Protein AF-A0A916T185-F1 (afdb_monomer_lite)

Foldseek 3Di:
DDDDDDPPDPPPPDDDDDPVVVVVVVVVVCVVVVCPDDDPDPCPPDDPVRVVVCVVCVVVVHDD

Radius of gyration: 19.44 Å; chains: 1; bounding box: 42×50×32 Å

Secondary structure (DSSP, 8-state):
-------------SPP--HHHHHHHHHHHHHHH---SPPPP------HHHHHHHHHHHHTT---

Sequence (64 aa):
MKAQGIMVSPISNRKAIPLAEFAADIERRRQETGITELPRNNGTRRTPSKLAMLNALDKLGAKW

Organism: NCBI:txid1779358

Structure (mmCIF, N/CA/C/O backbone):
data_AF-A0A916T185-F1
#
_entry.id   AF-A0A916T185-F1
#
loop_
_atom_site.group_PDB
_atom_site.id
_atom_site.type_symbol
_atom_site.label_atom_id
_atom_site.label_alt_id
_atom_site.label_comp_id
_atom_site.label_asym_id
_atom_site.label_entity_id
_atom_site.label_seq_id
_atom_site.pdbx_PDB_ins_code
_atom_site.Cartn_x
_atom_site.Cartn_y
_atom_site.Cartn_z
_atom_site.occupancy
_atom_site.B_iso_or_equiv
_atom_site.auth_seq_id
_atom_site.auth_comp_id
_atom_site.auth_asym_id
_atom_site.auth_atom_id
_atom_site.pdbx_PDB_model_num
ATOM 1 N N . MET A 1 1 ? 4.765 32.812 -23.897 1.00 39.69 1 MET A N 1
ATOM 2 C CA . MET A 1 1 ? 4.466 31.366 -23.794 1.00 39.69 1 MET A CA 1
ATOM 3 C C . MET A 1 1 ? 5.286 30.793 -22.643 1.00 39.69 1 MET A C 1
ATOM 5 O O . MET A 1 1 ? 6.501 30.920 -22.682 1.00 39.69 1 MET A O 1
ATOM 9 N N . LYS A 1 2 ? 4.657 30.273 -21.579 1.00 36.84 2 LYS A N 1
ATOM 10 C CA . LYS A 1 2 ? 5.375 29.651 -20.448 1.00 36.84 2 LYS A CA 1
ATOM 11 C C . LYS A 1 2 ? 5.650 28.184 -20.789 1.00 36.84 2 LYS A C 1
ATOM 13 O O . LYS A 1 2 ? 4.705 27.433 -21.011 1.00 36.84 2 LYS A O 1
ATOM 18 N N . ALA A 1 3 ? 6.923 27.797 -20.847 1.00 39.84 3 ALA A N 1
ATOM 19 C CA . ALA A 1 3 ? 7.323 26.401 -20.976 1.00 39.84 3 ALA A CA 1
ATOM 20 C C . ALA A 1 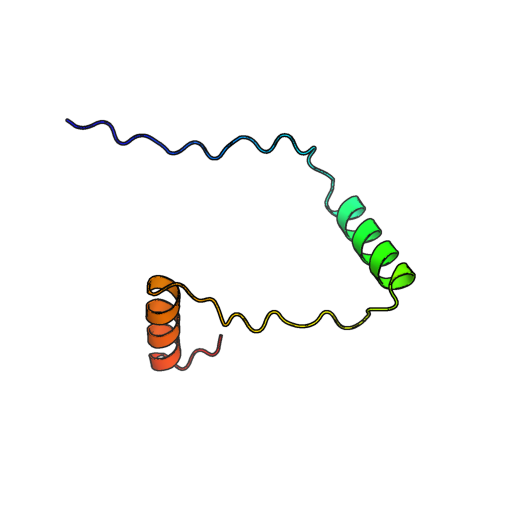3 ? 6.961 25.661 -19.680 1.00 39.84 3 ALA A C 1
ATOM 22 O O . ALA A 1 3 ? 7.396 26.041 -18.593 1.00 39.84 3 ALA A O 1
ATOM 23 N N . GLN A 1 4 ? 6.116 24.641 -19.798 1.00 46.94 4 GLN A N 1
ATOM 24 C CA . GLN A 1 4 ? 5.786 23.743 -18.700 1.00 46.94 4 GLN A CA 1
ATOM 25 C C . GLN A 1 4 ? 6.986 22.817 -18.482 1.00 46.94 4 GLN A C 1
ATOM 27 O O . GLN A 1 4 ? 7.343 22.039 -19.364 1.00 46.94 4 GLN A O 1
ATOM 32 N N . GLY A 1 5 ? 7.643 22.950 -17.329 1.00 43.53 5 GLY A N 1
ATOM 33 C CA . GLY A 1 5 ? 8.731 22.068 -16.926 1.00 43.53 5 GLY A CA 1
ATOM 34 C C . GLY A 1 5 ? 8.195 20.660 -16.701 1.00 43.53 5 GLY A C 1
ATOM 35 O O . GLY A 1 5 ? 7.433 20.421 -15.766 1.00 43.53 5 GLY A O 1
ATOM 36 N N . ILE A 1 6 ? 8.585 19.733 -17.570 1.00 54.91 6 ILE A N 1
ATOM 37 C CA . ILE A 1 6 ? 8.377 18.300 -17.381 1.00 54.91 6 ILE A CA 1
ATOM 38 C C . ILE A 1 6 ? 9.146 17.914 -16.113 1.00 54.91 6 ILE A C 1
ATOM 40 O O . ILE A 1 6 ? 10.375 17.962 -16.096 1.00 54.91 6 ILE A O 1
ATOM 4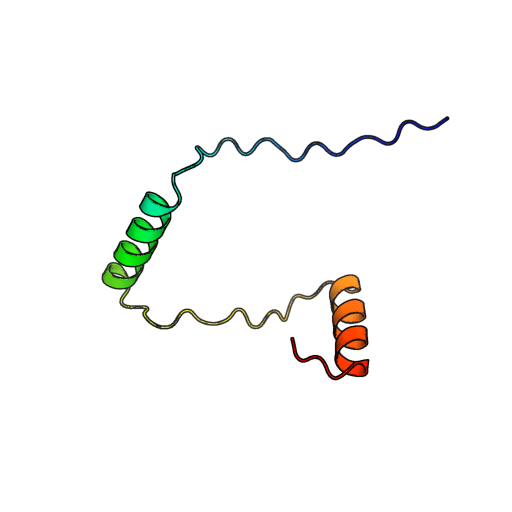4 N N . MET A 1 7 ? 8.437 17.568 -15.034 1.00 51.72 7 MET A N 1
ATOM 45 C CA . MET A 1 7 ? 9.067 16.978 -13.854 1.00 51.72 7 MET A CA 1
ATOM 46 C C . MET A 1 7 ? 9.599 15.595 -14.234 1.00 51.72 7 MET A C 1
ATOM 48 O O . MET A 1 7 ? 8.876 14.600 -14.203 1.00 51.72 7 MET A O 1
ATOM 52 N N . VAL A 1 8 ? 10.870 15.541 -14.621 1.00 54.34 8 VAL A N 1
ATOM 53 C CA . VAL A 1 8 ? 11.618 14.294 -14.757 1.00 54.34 8 VAL A CA 1
ATOM 54 C C . VAL A 1 8 ? 11.687 13.685 -13.361 1.00 54.34 8 VAL A C 1
ATOM 56 O O . VAL A 1 8 ? 12.332 14.228 -12.465 1.00 54.34 8 VAL A O 1
ATOM 59 N N . SER A 1 9 ? 10.963 12.586 -13.144 1.00 60.25 9 SER A N 1
ATOM 60 C CA . SER A 1 9 ? 11.116 11.801 -11.918 1.00 60.25 9 SER A CA 1
ATOM 61 C C . SER A 1 9 ? 12.588 11.395 -11.787 1.00 60.25 9 SER A C 1
ATOM 63 O O . SER A 1 9 ? 13.183 11.023 -12.802 1.00 60.25 9 SER A O 1
ATOM 65 N N . PRO A 1 10 ? 13.204 11.469 -10.591 1.00 64.31 10 PRO A N 1
ATOM 66 C CA . PRO A 1 10 ? 14.602 11.099 -10.437 1.00 64.31 10 PRO A CA 1
ATOM 67 C C . PRO A 1 10 ? 14.771 9.659 -10.916 1.00 64.31 10 PRO A C 1
ATOM 69 O O . PRO A 1 10 ? 14.073 8.759 -10.440 1.00 64.31 10 PRO A O 1
ATOM 72 N N . ILE A 1 11 ? 15.667 9.462 -11.887 1.00 65.31 11 ILE A N 1
ATOM 73 C CA . ILE A 1 11 ? 16.064 8.140 -12.368 1.00 65.31 11 ILE A CA 1
ATOM 74 C C . ILE A 1 11 ? 16.450 7.345 -11.126 1.00 65.31 11 ILE A C 1
ATOM 76 O O . ILE A 1 11 ? 17.396 7.689 -10.416 1.00 65.31 11 ILE A O 1
ATOM 80 N N . SER A 1 12 ? 15.651 6.332 -10.800 1.00 66.06 12 SER A N 1
ATOM 81 C CA . SER A 1 12 ? 15.929 5.499 -9.644 1.00 66.06 12 SER A CA 1
ATOM 82 C C . SER A 1 12 ? 17.255 4.801 -9.910 1.00 66.06 12 SER A C 1
ATOM 84 O O . SER A 1 12 ? 17.346 4.008 -10.840 1.00 66.06 12 SER A O 1
ATOM 86 N N . ASN A 1 13 ? 18.280 5.064 -9.099 1.00 69.62 13 ASN A N 1
ATOM 87 C CA . ASN A 1 13 ? 19.592 4.414 -9.221 1.00 69.62 13 ASN A CA 1
ATOM 88 C C . ASN A 1 13 ? 19.555 2.926 -8.787 1.00 69.62 13 ASN A C 1
ATOM 90 O O . ASN A 1 13 ? 20.561 2.340 -8.395 1.00 69.62 13 ASN A O 1
ATOM 94 N N . ARG A 1 14 ? 18.359 2.324 -8.774 1.00 78.56 14 ARG A N 1
ATOM 95 C CA . ARG A 1 14 ? 18.114 0.930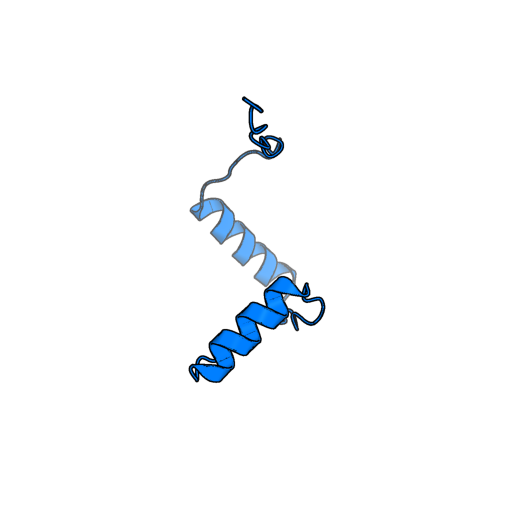 -8.420 1.00 78.56 14 ARG A CA 1
ATOM 96 C C . ARG A 1 14 ? 18.179 0.110 -9.695 1.00 78.56 14 ARG A C 1
ATOM 98 O O . ARG A 1 14 ? 17.508 0.430 -10.674 1.00 78.56 14 ARG A O 1
ATOM 105 N N . LYS A 1 15 ? 18.957 -0.967 -9.667 1.00 82.69 15 LYS A N 1
ATOM 106 C CA . LYS A 1 15 ? 18.971 -1.937 -10.761 1.00 82.69 15 LYS A CA 1
ATOM 107 C C . LYS A 1 15 ? 17.578 -2.552 -10.888 1.00 82.69 15 LYS A C 1
ATOM 109 O O . LYS A 1 15 ? 17.014 -3.007 -9.892 1.00 82.69 15 LYS A O 1
ATOM 114 N N . ALA A 1 16 ? 17.027 -2.531 -12.097 1.00 87.88 16 ALA A N 1
ATOM 115 C CA . ALA A 1 16 ? 15.829 -3.299 -12.398 1.00 87.88 16 ALA A CA 1
ATOM 116 C C . ALA A 1 16 ? 16.155 -4.793 -12.263 1.00 87.88 16 ALA A C 1
ATOM 118 O O . ALA A 1 16 ? 17.250 -5.215 -12.635 1.00 87.88 16 ALA A O 1
ATOM 119 N N . ILE A 1 17 ? 15.211 -5.570 -11.735 1.00 93.81 17 ILE A N 1
ATOM 120 C CA . ILE A 1 17 ? 15.317 -7.029 -11.651 1.00 93.81 17 ILE A CA 1
ATOM 121 C C . ILE A 1 17 ? 14.221 -7.675 -12.507 1.00 93.81 17 ILE A C 1
ATOM 123 O O . ILE A 1 17 ? 13.131 -7.101 -12.627 1.00 93.81 17 ILE A O 1
ATOM 127 N N . PRO A 1 18 ? 14.472 -8.850 -13.102 1.00 95.69 18 PRO A N 1
ATOM 128 C CA . PRO A 1 18 ? 13.440 -9.646 -13.749 1.00 95.69 18 PRO A CA 1
ATOM 129 C C . PRO A 1 18 ? 12.287 -9.985 -12.797 1.00 95.69 18 PRO A C 1
ATOM 131 O O . PRO A 1 18 ? 12.481 -10.235 -11.607 1.00 95.69 18 PRO A O 1
ATOM 134 N N . LEU A 1 19 ? 11.070 -10.065 -13.340 1.00 93.50 19 LEU A N 1
ATOM 135 C CA . LEU A 1 19 ? 9.871 -10.368 -12.552 1.00 93.50 19 LEU A CA 1
ATOM 136 C C . LEU A 1 19 ? 9.949 -11.738 -11.857 1.00 93.50 19 LEU A C 1
ATOM 138 O O . LEU A 1 19 ? 9.480 -11.884 -10.731 1.00 93.50 19 LEU A O 1
ATOM 142 N N . ALA A 1 20 ? 10.563 -12.727 -12.509 1.00 96.56 20 ALA A N 1
ATOM 143 C CA . ALA A 1 20 ? 10.750 -14.062 -11.944 1.00 96.56 20 ALA A CA 1
ATOM 144 C C . ALA A 1 20 ? 11.665 -14.044 -10.708 1.00 96.56 20 ALA A C 1
ATOM 146 O O . ALA A 1 20 ? 11.350 -14.675 -9.701 1.00 96.56 20 ALA A O 1
ATOM 147 N N . GLU A 1 21 ? 12.755 -13.271 -10.755 1.00 96.62 21 GLU A N 1
ATOM 148 C CA . GLU A 1 21 ? 13.663 -13.104 -9.614 1.00 96.62 21 GLU A CA 1
ATOM 149 C C . GLU A 1 21 ? 12.964 -12.403 -8.450 1.00 96.62 21 GLU A C 1
ATOM 151 O O . GLU A 1 21 ? 13.081 -12.822 -7.300 1.00 96.62 21 GLU A O 1
ATOM 156 N N . PHE A 1 22 ? 12.167 -11.376 -8.751 1.00 94.50 22 PHE A N 1
ATOM 157 C CA . PHE A 1 22 ? 11.360 -10.698 -7.743 1.00 94.50 22 PHE A CA 1
ATOM 158 C C . PHE A 1 22 ? 10.357 -11.642 -7.062 1.00 94.50 22 PHE A C 1
ATOM 160 O O . PHE A 1 22 ? 10.215 -11.615 -5.840 1.00 94.50 22 PHE A O 1
ATOM 167 N N . ALA A 1 23 ? 9.679 -12.495 -7.834 1.00 94.81 23 ALA A N 1
ATOM 168 C CA . ALA A 1 23 ? 8.724 -13.461 -7.299 1.00 94.81 23 ALA A CA 1
ATOM 169 C C . ALA A 1 23 ? 9.401 -14.493 -6.380 1.00 94.81 23 ALA A C 1
ATOM 171 O O . ALA A 1 23 ? 8.893 -14.768 -5.292 1.00 94.81 23 ALA A O 1
ATOM 172 N N . ALA A 1 24 ? 10.567 -15.009 -6.781 1.00 95.81 24 ALA A N 1
ATOM 173 C CA . ALA A 1 24 ? 11.351 -15.931 -5.961 1.00 95.81 24 ALA A CA 1
ATOM 174 C C . ALA A 1 24 ? 11.793 -15.285 -4.637 1.00 95.81 24 ALA A C 1
ATOM 176 O O . ALA A 1 24 ? 11.716 -15.910 -3.580 1.00 95.81 24 ALA A O 1
ATOM 177 N N . ASP A 1 25 ? 12.199 -14.013 -4.675 1.00 94.50 25 ASP A N 1
ATOM 178 C CA . ASP A 1 25 ? 12.604 -13.283 -3.476 1.00 94.50 25 ASP A CA 1
ATOM 179 C C . ASP A 1 25 ? 11.429 -13.015 -2.518 1.00 94.50 25 ASP A C 1
ATOM 181 O O . ASP A 1 25 ? 11.597 -13.101 -1.301 1.00 94.50 25 ASP A O 1
ATOM 185 N N . ILE A 1 26 ? 10.220 -12.751 -3.032 1.00 91.50 26 ILE A N 1
ATOM 186 C CA . ILE A 1 26 ? 9.008 -12.666 -2.196 1.00 91.50 26 ILE A CA 1
ATOM 187 C C . ILE A 1 26 ? 8.760 -13.989 -1.475 1.00 91.50 26 ILE A C 1
ATOM 189 O O . ILE A 1 26 ? 8.498 -13.982 -0.271 1.00 91.50 26 ILE A O 1
ATOM 193 N N . GLU A 1 27 ? 8.835 -15.111 -2.190 1.00 92.19 27 GLU A N 1
ATOM 194 C CA . GLU A 1 27 ? 8.546 -16.418 -1.603 1.00 92.19 27 GLU A CA 1
ATOM 195 C C . GLU A 1 27 ? 9.579 -16.791 -0.539 1.00 92.19 27 GLU A C 1
ATOM 197 O O . GLU A 1 27 ? 9.209 -17.159 0.574 1.00 92.19 27 GLU A O 1
ATOM 202 N N . ARG A 1 28 ? 10.869 -16.556 -0.810 1.00 94.75 28 ARG A N 1
ATOM 203 C CA . ARG A 1 28 ? 11.939 -16.694 0.188 1.00 94.75 28 ARG A CA 1
ATOM 204 C C . ARG A 1 28 ? 11.631 -15.899 1.463 1.00 94.75 28 ARG A C 1
ATOM 206 O O . ARG A 1 28 ? 11.696 -16.443 2.562 1.00 94.75 28 ARG A O 1
ATOM 213 N N . ARG A 1 29 ? 11.243 -14.626 1.330 1.00 92.25 29 ARG A N 1
ATOM 214 C CA . ARG A 1 29 ? 10.923 -13.760 2.481 1.00 92.25 29 ARG A CA 1
ATOM 215 C C . ARG A 1 29 ? 9.693 -14.231 3.254 1.00 92.25 29 ARG A C 1
ATOM 217 O O . ARG A 1 29 ? 9.662 -14.091 4.476 1.00 92.25 29 ARG A O 1
ATOM 224 N N . ARG A 1 30 ? 8.677 -14.778 2.581 1.00 90.06 30 ARG A N 1
ATOM 225 C CA . ARG A 1 30 ? 7.509 -15.371 3.255 1.00 90.06 30 ARG A CA 1
ATOM 226 C C . ARG A 1 30 ? 7.925 -16.537 4.145 1.00 90.06 30 ARG A C 1
ATOM 228 O O . ARG A 1 30 ? 7.530 -16.563 5.305 1.00 90.06 30 ARG A O 1
ATOM 235 N N . GLN A 1 31 ? 8.768 -17.435 3.632 1.00 91.75 31 GLN A N 1
ATOM 236 C CA . GLN A 1 31 ? 9.269 -18.582 4.394 1.00 91.75 31 GLN A CA 1
ATOM 237 C C . GLN A 1 31 ? 10.140 -18.151 5.584 1.00 91.75 31 GLN A C 1
ATOM 239 O O . GLN A 1 31 ? 9.978 -18.669 6.683 1.00 91.75 31 GLN A O 1
ATOM 244 N N . GLU A 1 32 ? 11.017 -17.161 5.398 1.00 94.25 32 GLU A N 1
ATOM 245 C CA . GLU A 1 32 ? 11.888 -16.646 6.469 1.00 94.25 32 GLU A CA 1
ATOM 246 C C . GLU A 1 32 ? 11.127 -15.937 7.592 1.00 94.25 32 GLU A C 1
ATOM 248 O O . GLU A 1 32 ? 11.513 -16.021 8.755 1.00 94.25 32 GLU A O 1
ATOM 253 N N . THR A 1 33 ? 10.066 -15.206 7.250 1.00 90.19 33 THR A N 1
ATOM 254 C CA . THR A 1 33 ? 9.305 -14.408 8.223 1.00 90.19 33 THR A CA 1
ATOM 255 C C . THR A 1 33 ? 8.142 -15.169 8.850 1.00 90.19 33 THR A C 1
ATOM 257 O O . THR A 1 33 ? 7.627 -14.737 9.879 1.00 90.19 33 THR A O 1
ATOM 260 N N . GLY A 1 34 ? 7.686 -16.259 8.224 1.00 87.44 34 GLY A N 1
ATOM 261 C CA . GLY A 1 34 ? 6.463 -16.969 8.607 1.00 87.44 34 GLY A CA 1
ATOM 262 C C . GLY A 1 34 ? 5.180 -16.151 8.400 1.00 87.44 34 GLY A C 1
ATOM 263 O O . GLY A 1 34 ? 4.103 -16.582 8.808 1.00 87.44 34 GLY A O 1
ATOM 264 N N . ILE A 1 35 ? 5.271 -14.966 7.780 1.00 81.62 35 ILE A N 1
ATOM 265 C CA . ILE A 1 35 ? 4.126 -14.098 7.497 1.00 81.62 35 ILE A CA 1
ATOM 266 C C . ILE A 1 35 ? 3.503 -14.549 6.178 1.00 81.62 35 ILE A C 1
ATOM 268 O O . ILE A 1 35 ? 3.907 -14.132 5.091 1.00 81.62 35 ILE A O 1
ATOM 272 N N . THR A 1 36 ? 2.492 -15.402 6.284 1.00 79.25 36 THR A N 1
ATOM 273 C CA . THR A 1 36 ? 1.710 -15.872 5.133 1.00 79.25 36 THR A CA 1
ATOM 274 C C . THR A 1 36 ? 0.626 -14.865 4.737 1.00 79.25 36 THR A C 1
ATOM 276 O O . THR A 1 36 ? 0.359 -14.667 3.553 1.00 79.25 36 THR A O 1
ATOM 279 N N . GLU A 1 37 ? 0.049 -14.178 5.726 1.00 81.69 37 GLU A N 1
ATOM 280 C CA . GLU A 1 37 ? -0.983 -13.148 5.568 1.00 81.69 37 GLU A CA 1
ATOM 281 C C . GLU A 1 37 ? -0.365 -11.757 5.758 1.00 81.69 37 GLU A C 1
ATOM 283 O O . GLU A 1 37 ? -0.026 -11.341 6.868 1.00 81.69 37 GLU A O 1
ATOM 288 N N . LEU A 1 38 ? -0.196 -11.021 4.657 1.00 77.62 38 LEU A N 1
ATOM 289 C CA . LEU A 1 38 ? 0.285 -9.642 4.703 1.00 77.62 38 LEU A CA 1
ATOM 290 C C . LEU A 1 38 ? -0.821 -8.733 5.257 1.00 77.62 38 LEU A C 1
ATOM 292 O O . LEU A 1 38 ? -1.907 -8.682 4.671 1.00 77.62 38 LEU A O 1
ATOM 296 N N . PRO A 1 39 ? -0.560 -7.954 6.324 1.00 74.56 39 PRO A N 1
ATOM 297 C CA . PRO A 1 39 ? -1.552 -7.025 6.832 1.00 74.56 39 PRO A CA 1
ATOM 298 C C . PRO A 1 39 ? -1.898 -6.019 5.736 1.00 74.56 39 PRO A C 1
ATOM 300 O O . PRO A 1 39 ? -1.030 -5.340 5.177 1.00 74.56 39 PRO A O 1
ATOM 303 N N . ARG A 1 40 ? -3.190 -5.912 5.417 1.00 76.31 40 ARG A N 1
ATOM 304 C CA . ARG A 1 40 ? -3.657 -4.874 4.503 1.00 76.31 40 ARG A CA 1
ATOM 305 C C . ARG A 1 40 ? -3.363 -3.516 5.119 1.00 76.31 40 ARG A C 1
ATOM 307 O O . ARG A 1 40 ? -3.711 -3.244 6.267 1.00 76.31 40 ARG A O 1
ATOM 314 N N . ASN A 1 41 ? -2.741 -2.640 4.335 1.00 74.50 41 ASN A N 1
ATOM 315 C CA . ASN A 1 41 ? -2.622 -1.246 4.725 1.00 74.50 41 ASN A CA 1
ATOM 316 C C . ASN A 1 41 ? -4.039 -0.680 4.918 1.00 74.50 41 ASN A C 1
ATOM 318 O O . ASN A 1 41 ? -4.822 -0.649 3.972 1.00 74.50 41 ASN A O 1
ATOM 322 N N . ASN A 1 42 ? -4.344 -0.210 6.131 1.00 72.00 42 ASN A N 1
ATOM 323 C CA . ASN A 1 42 ? -5.635 0.396 6.480 1.00 72.00 42 ASN A CA 1
ATOM 324 C C . ASN A 1 42 ? -5.919 1.668 5.645 1.00 72.00 42 ASN A C 1
ATOM 326 O O . ASN A 1 42 ? -7.046 2.143 5.544 1.00 72.00 42 ASN A O 1
ATOM 330 N N . GLY A 1 43 ? -4.893 2.239 5.000 1.00 76.69 43 GLY A N 1
ATOM 331 C CA . GLY A 1 43 ? -5.066 3.290 3.999 1.00 76.69 43 GLY A CA 1
ATOM 332 C C . GLY A 1 43 ? -5.714 4.556 4.561 1.00 76.69 43 GLY A C 1
ATOM 333 O O . GLY A 1 43 ? -6.409 5.252 3.824 1.00 76.69 43 GLY A O 1
ATOM 334 N N . THR A 1 44 ? -5.512 4.836 5.853 1.00 78.75 44 THR A N 1
ATOM 335 C CA . THR A 1 44 ? -6.168 5.916 6.612 1.00 78.75 44 THR A CA 1
ATOM 336 C C . THR A 1 44 ? -5.535 7.285 6.382 1.00 78.75 44 THR A C 1
ATOM 338 O O . THR A 1 44 ? -6.201 8.308 6.506 1.00 78.75 44 THR A O 1
ATOM 341 N N . ARG A 1 45 ? -4.264 7.333 5.967 1.00 85.06 45 ARG A N 1
ATOM 342 C CA . ARG A 1 45 ? -3.585 8.573 5.559 1.00 85.06 45 ARG A CA 1
ATOM 343 C C . ARG A 1 45 ? -3.903 8.898 4.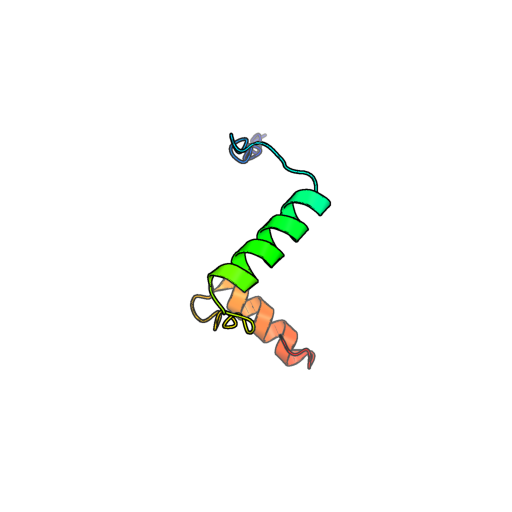100 1.00 85.06 45 ARG A C 1
ATOM 345 O O . ARG A 1 45 ? -3.099 8.646 3.204 1.00 85.06 45 ARG A O 1
ATOM 352 N N . ARG A 1 46 ? -5.112 9.407 3.856 1.00 88.06 46 ARG A N 1
ATOM 353 C CA . ARG A 1 46 ? -5.585 9.805 2.521 1.00 88.06 46 ARG A CA 1
ATOM 354 C C . ARG A 1 46 ? -5.391 11.303 2.321 1.00 88.06 46 ARG A C 1
ATOM 356 O O . ARG A 1 46 ? -5.674 12.093 3.215 1.00 88.06 46 ARG A O 1
ATOM 363 N N . THR A 1 47 ? -4.936 11.693 1.136 1.00 93.38 47 THR A N 1
ATOM 364 C CA . THR A 1 47 ? -4.958 13.101 0.727 1.00 93.38 47 THR A CA 1
ATOM 365 C C . THR A 1 47 ? -6.406 13.555 0.495 1.00 93.38 47 THR A C 1
ATOM 367 O O . THR A 1 47 ? -7.264 12.717 0.188 1.00 93.38 47 THR A O 1
ATOM 370 N N . PRO A 1 48 ? -6.694 14.868 0.552 1.00 94.62 48 PRO A N 1
ATOM 371 C CA . PRO A 1 48 ? -8.020 15.394 0.219 1.00 94.62 48 PRO A CA 1
ATOM 372 C C . PRO A 1 48 ? -8.504 14.971 -1.175 1.00 94.62 48 PRO A C 1
ATOM 374 O O . PRO A 1 48 ? -9.655 14.573 -1.340 1.00 94.62 48 PRO A O 1
ATOM 377 N N . SER A 1 49 ? -7.605 14.960 -2.166 1.00 94.25 49 SER A N 1
ATOM 378 C CA . SER A 1 49 ? -7.912 14.497 -3.526 1.00 94.25 49 SER A CA 1
ATOM 379 C C . SER A 1 49 ? -8.348 13.030 -3.567 1.00 94.25 49 SER A C 1
ATOM 381 O O . SER A 1 49 ? -9.316 12.688 -4.244 1.00 94.25 49 SER A O 1
ATOM 383 N N . LYS A 1 50 ? -7.682 12.158 -2.799 1.00 91.81 50 LYS A N 1
ATOM 384 C CA . LYS A 1 50 ? -8.030 10.737 -2.723 1.00 91.81 50 LYS A CA 1
ATOM 385 C C . LYS A 1 50 ? -9.374 10.520 -2.029 1.00 91.81 50 LYS A C 1
ATOM 387 O O . LYS A 1 50 ? -10.137 9.669 -2.468 1.00 91.81 50 LYS A O 1
ATOM 392 N N . LEU A 1 51 ? -9.687 11.289 -0.987 1.00 92.56 51 LEU A N 1
ATOM 393 C CA . LEU A 1 51 ? -11.002 11.238 -0.339 1.00 92.56 51 LEU A CA 1
ATOM 394 C C . LEU A 1 51 ? -12.121 11.662 -1.294 1.00 92.56 51 LEU A C 1
ATOM 396 O O . LEU A 1 51 ? -13.128 10.967 -1.388 1.00 92.56 51 LEU A O 1
ATOM 400 N N . ALA A 1 52 ? -11.925 12.747 -2.046 1.00 95.25 52 ALA A N 1
ATOM 401 C CA . ALA A 1 52 ? -12.903 13.208 -3.029 1.00 95.25 52 ALA A CA 1
ATOM 402 C C . ALA A 1 52 ? -13.191 12.141 -4.098 1.00 95.25 52 ALA A C 1
ATOM 404 O O . ALA A 1 52 ? -14.352 11.878 -4.408 1.00 95.25 52 ALA A O 1
ATOM 405 N N . MET A 1 53 ? -12.143 11.482 -4.604 1.00 94.06 53 MET A N 1
ATOM 406 C CA . MET A 1 53 ? -12.280 10.379 -5.556 1.00 94.06 53 MET A CA 1
ATOM 407 C C . MET A 1 53 ? -13.049 9.195 -4.958 1.00 94.06 53 MET A C 1
ATOM 409 O O . MET A 1 53 ? -13.985 8.702 -5.578 1.00 94.06 53 MET A O 1
ATOM 413 N N . LEU A 1 54 ? -12.690 8.752 -3.749 1.00 92.50 54 LEU A N 1
ATOM 414 C CA . LEU A 1 54 ? -13.362 7.623 -3.099 1.00 92.50 54 LEU A CA 1
ATOM 415 C C . LEU A 1 54 ? -14.839 7.923 -2.816 1.00 92.50 54 LEU A C 1
ATOM 417 O O . LEU A 1 54 ? -15.679 7.064 -3.043 1.00 92.50 54 LEU A O 1
ATOM 421 N N . ASN A 1 55 ? -15.173 9.154 -2.423 1.00 93.44 55 ASN A N 1
ATOM 422 C CA . ASN A 1 55 ? -16.564 9.576 -2.241 1.00 93.44 55 ASN A CA 1
ATOM 423 C C . ASN A 1 55 ? -17.350 9.592 -3.563 1.00 93.44 55 ASN A C 1
ATOM 425 O O . ASN A 1 55 ? -18.550 9.334 -3.569 1.00 93.44 55 ASN A O 1
ATOM 429 N N . ALA A 1 56 ? -16.703 9.917 -4.688 1.00 95.50 56 ALA A N 1
ATOM 430 C CA . ALA A 1 56 ? -17.337 9.836 -6.002 1.00 95.50 56 ALA A CA 1
ATOM 431 C C . ALA A 1 56 ? -17.604 8.379 -6.412 1.00 95.50 56 ALA A C 1
ATOM 433 O O . ALA A 1 56 ? -18.667 8.090 -6.949 1.00 95.50 56 ALA A O 1
ATOM 434 N N . LEU A 1 57 ? -16.675 7.466 -6.114 1.00 93.69 57 LEU A N 1
ATOM 435 C CA . LEU A 1 57 ? -16.842 6.031 -6.359 1.00 93.69 57 LEU A CA 1
ATOM 436 C C . LEU A 1 57 ? -17.946 5.417 -5.490 1.00 93.69 57 LEU A C 1
ATOM 438 O O . LEU A 1 57 ? -18.755 4.643 -5.995 1.00 93.69 57 LEU A O 1
ATOM 442 N N . ASP A 1 58 ? -18.032 5.815 -4.222 1.00 94.12 58 ASP A N 1
ATOM 443 C CA . ASP A 1 58 ? -19.071 5.345 -3.300 1.00 94.12 58 ASP A CA 1
ATOM 444 C C . ASP A 1 58 ? -20.478 5.749 -3.775 1.00 94.12 58 ASP A C 1
ATOM 446 O O . ASP A 1 58 ? -21.394 4.930 -3.8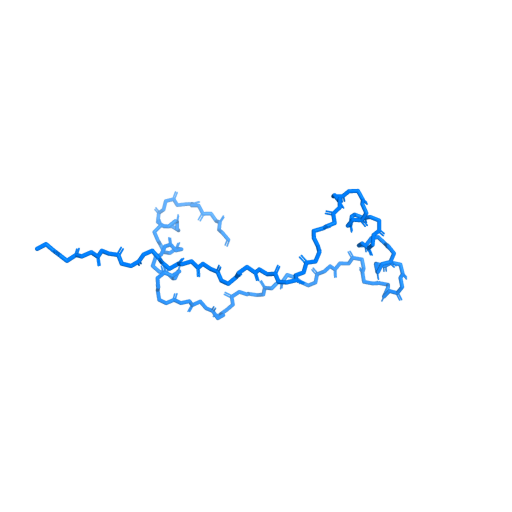06 1.00 94.12 58 ASP A O 1
ATOM 450 N N . LYS A 1 59 ? -20.632 6.975 -4.298 1.00 94.94 59 LYS A N 1
ATOM 451 C CA . LYS A 1 59 ? -21.881 7.428 -4.944 1.00 94.94 59 LYS A CA 1
ATOM 452 C C . LYS A 1 59 ? -22.272 6.607 -6.176 1.00 94.94 59 LYS A C 1
ATOM 454 O O . LYS A 1 59 ? -23.445 6.589 -6.537 1.00 94.94 59 LYS A O 1
ATOM 459 N N . LEU A 1 60 ? -21.309 5.953 -6.823 1.00 95.69 60 LEU A N 1
ATOM 460 C CA . LEU A 1 60 ? -21.528 5.047 -7.954 1.00 95.69 60 LEU A CA 1
ATOM 461 C C . LEU A 1 60 ? -21.749 3.590 -7.506 1.00 95.69 60 LEU A C 1
ATOM 463 O O . LEU A 1 60 ? -21.904 2.713 -8.352 1.00 95.69 60 LEU A O 1
ATOM 467 N N . GLY A 1 61 ? -21.748 3.312 -6.197 1.00 93.56 61 GLY A N 1
ATOM 468 C CA . GLY A 1 61 ? -21.886 1.966 -5.636 1.00 93.56 61 GLY A CA 1
ATOM 469 C C . GLY A 1 61 ? -20.627 1.101 -5.754 1.00 93.56 61 GLY A C 1
ATOM 470 O O . GLY A 1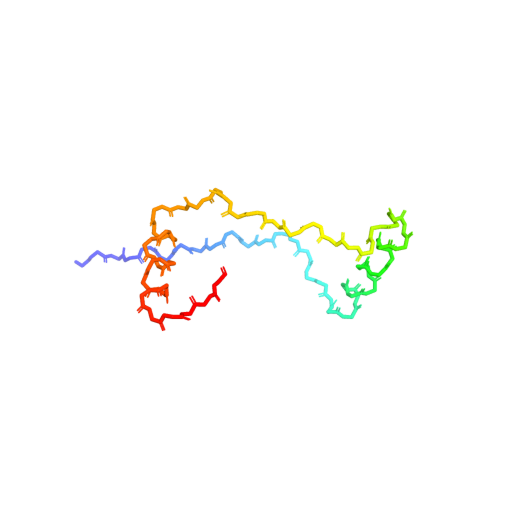 61 ? -20.684 -0.102 -5.497 1.00 93.56 61 GLY A O 1
ATOM 471 N N . ALA A 1 62 ? -19.487 1.680 -6.138 1.00 83.62 62 ALA A N 1
ATOM 472 C CA . ALA A 1 62 ? -18.223 0.962 -6.235 1.00 83.62 62 ALA A CA 1
ATOM 473 C C . ALA A 1 62 ? -17.529 0.907 -4.864 1.00 83.62 62 ALA A C 1
ATOM 475 O O . ALA A 1 62 ? -17.305 1.937 -4.231 1.00 83.62 62 ALA A O 1
ATOM 476 N N . LYS A 1 63 ? -17.143 -0.296 -4.416 1.00 77.62 63 LYS A N 1
ATOM 477 C CA . LYS A 1 63 ? -16.363 -0.483 -3.182 1.00 77.62 63 LYS A CA 1
ATOM 478 C C . LYS A 1 63 ? -14.868 -0.519 -3.483 1.00 77.62 63 LYS A C 1
ATOM 480 O O . LYS A 1 63 ? -14.434 -1.274 -4.353 1.00 77.62 63 LYS A O 1
ATOM 485 N N . TRP A 1 64 ? -14.111 0.275 -2.729 1.00 71.06 64 TRP A N 1
ATOM 486 C CA . TRP A 1 64 ? -12.653 0.378 -2.794 1.00 71.06 64 TRP A CA 1
ATOM 487 C C . TRP A 1 64 ? -12.005 -0.018 -1.469 1.00 71.06 64 TRP A C 1
ATOM 489 O O . TRP A 1 64 ? -12.451 0.504 -0.421 1.00 71.06 64 TRP A O 1
#

pLDDT: mean 81.41, std 16.45, range [36.84, 96.62]